Protein AF-A0A7C4IR97-F1 (afdb_monomer)

Nearest PDB structures (foldseek):
  7vcm-assembly2_B  TM=8.994E-01  e=3.058E-03  Aequorea victoria
  7pvc-assembly1_A  TM=9.027E-01  e=6.014E-03  Escherichia coli K-12
  7vcm-assembly1_A  TM=9.003E-01  e=7.122E-03  Aequorea victoria
  8zex-assembly1_A  TM=8.044E-01  e=9.177E-03  Escherichia coli
  7b5h-assembly1_AK  TM=8.118E-01  e=3.261E-02  Nostoc sp. PCC 7120 = FACHB-418

Structure (mmCIF, N/CA/C/O backbone):
data_AF-A0A7C4IR97-F1
#
_entry.id   AF-A0A7C4IR97-F1
#
loop_
_atom_site.group_PDB
_atom_site.id
_atom_site.type_symbol
_atom_site.label_atom_id
_atom_site.label_alt_id
_atom_site.label_comp_id
_atom_site.label_asym_id
_atom_site.label_entity_id
_atom_site.label_seq_id
_atom_site.pdbx_PDB_ins_code
_atom_site.Cartn_x
_atom_site.Cartn_y
_atom_site.Cartn_z
_atom_site.occupancy
_atom_site.B_iso_or_equiv
_atom_site.auth_seq_id
_atom_site.auth_comp_id
_atom_site.auth_asym_id
_atom_site.auth_atom_id
_atom_site.pdbx_PDB_model_num
ATOM 1 N N . MET A 1 1 ? -11.601 -6.020 -3.211 1.00 79.44 1 MET A N 1
ATOM 2 C CA . MET A 1 1 ? -10.371 -6.587 -3.814 1.00 79.44 1 MET A CA 1
ATOM 3 C C . MET A 1 1 ? -9.935 -5.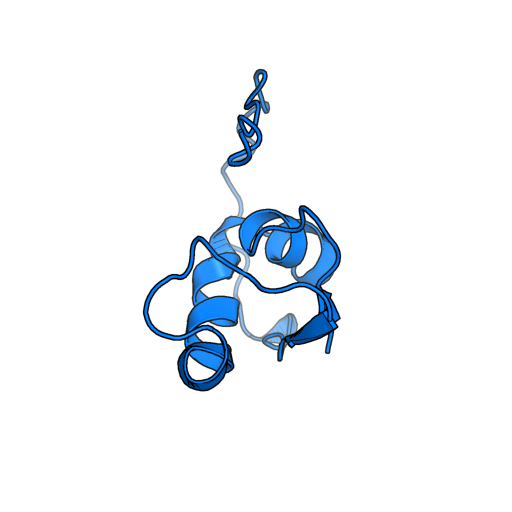631 -4.904 1.00 79.44 1 MET A C 1
ATOM 5 O O . MET A 1 1 ? -10.811 -5.147 -5.608 1.00 79.44 1 MET A O 1
ATOM 9 N N . TYR A 1 2 ? -8.639 -5.360 -5.027 1.00 84.81 2 TYR A N 1
ATOM 10 C CA . TYR A 1 2 ? -8.095 -4.371 -5.963 1.00 84.81 2 TYR A CA 1
ATOM 11 C C . TYR A 1 2 ? -7.097 -5.021 -6.922 1.00 84.81 2 TYR A C 1
ATOM 13 O O . TYR 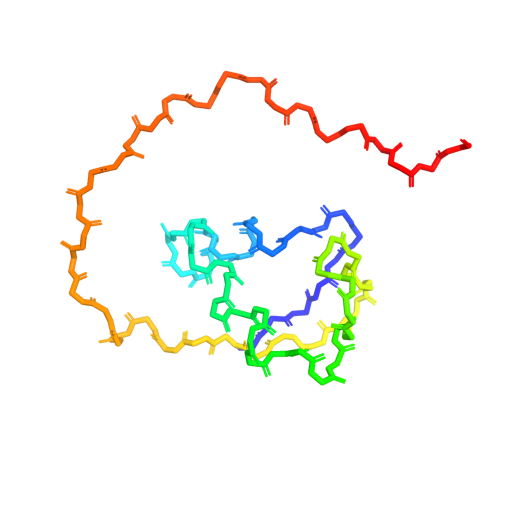A 1 2 ? -6.373 -5.924 -6.512 1.00 84.81 2 TYR A O 1
ATOM 21 N N . VAL A 1 3 ? -7.055 -4.584 -8.182 1.00 87.75 3 VAL A N 1
ATOM 22 C CA . VAL A 1 3 ? -6.049 -5.031 -9.158 1.00 87.75 3 VAL A CA 1
ATOM 23 C C . VAL A 1 3 ? -5.064 -3.897 -9.380 1.00 87.75 3 VAL A C 1
ATOM 25 O O . VAL A 1 3 ? -5.460 -2.821 -9.820 1.00 87.75 3 VAL A O 1
ATOM 28 N N . THR A 1 4 ? -3.796 -4.146 -9.074 1.00 81.12 4 THR A N 1
ATOM 29 C CA . THR A 1 4 ? -2.727 -3.150 -9.188 1.00 81.12 4 THR A CA 1
ATOM 30 C C . THR A 1 4 ? 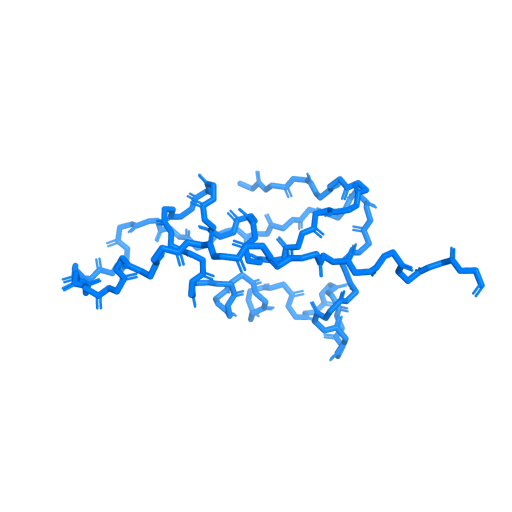-2.480 -2.774 -10.639 1.00 81.12 4 THR A C 1
ATOM 32 O O . THR A 1 4 ? -2.500 -3.622 -11.534 1.00 81.12 4 THR A O 1
ATOM 35 N N . GLN A 1 5 ? -2.236 -1.495 -10.886 1.00 79.50 5 GLN A N 1
ATOM 36 C CA . GLN A 1 5 ? -1.881 -0.975 -12.198 1.00 79.50 5 GLN A CA 1
ATOM 37 C C . GLN A 1 5 ? -0.426 -0.517 -12.207 1.00 79.50 5 GLN A C 1
ATOM 39 O O . GLN A 1 5 ? 0.243 -0.421 -11.177 1.00 79.50 5 GLN A O 1
ATOM 44 N N . HIS A 1 6 ? 0.092 -0.267 -13.406 1.00 76.12 6 HIS A N 1
ATOM 45 C CA . HIS A 1 6 ? 1.457 0.207 -13.563 1.00 76.12 6 HIS A CA 1
ATOM 46 C C . HIS A 1 6 ? 1.635 1.565 -12.866 1.00 76.12 6 HIS A C 1
ATOM 48 O O . HIS A 1 6 ? 0.975 2.538 -13.228 1.00 76.12 6 HIS A O 1
ATOM 54 N N . GLY A 1 7 ? 2.549 1.626 -11.896 1.00 72.81 7 GLY A N 1
ATOM 55 C CA . GLY A 1 7 ? 2.829 2.832 -11.113 1.00 72.81 7 GLY A CA 1
ATOM 56 C C . GLY A 1 7 ? 1.978 3.003 -9.851 1.00 72.81 7 GLY A C 1
ATOM 57 O O . GLY A 1 7 ? 2.155 4.003 -9.161 1.00 72.81 7 GLY A O 1
ATOM 58 N N . ASP A 1 8 ? 1.096 2.054 -9.520 1.00 80.00 8 ASP A N 1
ATOM 59 C CA . ASP A 1 8 ? 0.404 2.077 -8.231 1.00 80.00 8 ASP A CA 1
ATOM 60 C C . ASP A 1 8 ? 1.340 1.709 -7.079 1.00 80.00 8 ASP A C 1
ATOM 62 O O . ASP A 1 8 ? 2.172 0.803 -7.173 1.00 80.00 8 ASP A O 1
ATOM 66 N N . THR A 1 9 ? 1.129 2.368 -5.942 1.00 80.88 9 THR A N 1
ATOM 67 C CA . THR A 1 9 ? 1.801 2.055 -4.681 1.00 80.88 9 THR A CA 1
ATOM 68 C C . THR A 1 9 ? 0.791 1.605 -3.630 1.00 80.88 9 THR A C 1
ATOM 70 O O . THR A 1 9 ? -0.381 1.988 -3.664 1.00 80.88 9 THR A O 1
ATOM 73 N N . LEU A 1 10 ? 1.235 0.831 -2.634 1.00 83.62 10 LEU A N 1
ATOM 74 C CA . LEU A 1 10 ? 0.364 0.430 -1.520 1.00 83.62 10 LEU A CA 1
ATOM 75 C C . LEU A 1 10 ? -0.217 1.641 -0.771 1.00 83.62 10 LEU A C 1
ATOM 77 O O . LEU A 1 10 ? -1.340 1.571 -0.277 1.00 83.62 10 LEU A O 1
ATOM 81 N N . TYR A 1 11 ? 0.519 2.755 -0.721 1.00 83.25 11 TYR A N 1
ATOM 82 C CA . TYR A 1 11 ? 0.075 4.014 -0.122 1.00 83.25 11 TYR A CA 1
ATOM 83 C C . TYR A 1 11 ? -1.089 4.643 -0.889 1.00 83.25 11 TYR A C 1
ATOM 85 O O . TYR A 1 11 ? -2.074 5.059 -0.273 1.00 83.25 11 TYR A O 1
ATOM 93 N N . ASP A 1 12 ? -0.996 4.702 -2.220 1.00 82.56 12 ASP A N 1
ATOM 94 C CA . ASP A 1 12 ? -2.058 5.244 -3.070 1.00 82.56 12 ASP A CA 1
ATOM 95 C C . ASP A 1 12 ? -3.308 4.376 -3.018 1.00 82.56 12 ASP A C 1
ATOM 97 O O . ASP A 1 12 ? -4.413 4.898 -2.863 1.00 82.56 12 ASP A O 1
ATOM 101 N N . ILE A 1 13 ? -3.133 3.056 -3.067 1.00 83.88 13 ILE A N 1
ATOM 102 C CA . ILE A 1 13 ? -4.231 2.094 -2.957 1.00 83.88 13 ILE A CA 1
ATOM 103 C C . ILE A 1 13 ? -4.895 2.222 -1.582 1.00 83.88 13 ILE A C 1
ATOM 105 O O . ILE A 1 13 ? -6.110 2.364 -1.505 1.00 83.88 13 ILE A O 1
ATOM 109 N N . ALA A 1 14 ? -4.126 2.281 -0.491 1.00 86.31 14 ALA A N 1
ATOM 110 C CA . ALA A 1 14 ? -4.675 2.475 0.852 1.00 86.31 14 ALA A CA 1
ATOM 111 C C . ALA A 1 14 ? -5.403 3.815 1.005 1.00 86.31 14 ALA A C 1
ATOM 113 O O . ALA A 1 14 ? -6.446 3.898 1.653 1.00 86.31 14 ALA A O 1
ATOM 114 N N . ARG A 1 15 ? -4.898 4.887 0.390 1.00 83.19 15 ARG A N 1
ATOM 115 C CA . ARG A 1 15 ? -5.588 6.179 0.403 1.00 83.19 15 ARG A CA 1
ATOM 116 C C . ARG A 1 15 ? -6.909 6.128 -0.363 1.00 83.19 15 ARG A C 1
ATOM 118 O O . ARG A 1 15 ? -7.881 6.701 0.116 1.00 83.19 15 ARG A O 1
ATOM 125 N N . ARG A 1 16 ? -6.931 5.503 -1.541 1.00 82.62 16 ARG A N 1
ATOM 126 C CA . ARG A 1 16 ? -8.107 5.454 -2.423 1.00 82.62 16 ARG A CA 1
ATOM 127 C C . ARG A 1 16 ? -9.179 4.509 -1.894 1.00 82.62 16 ARG A C 1
ATOM 129 O O . ARG A 1 16 ? -10.343 4.881 -1.871 1.00 82.62 16 ARG A O 1
ATOM 136 N N . GLU A 1 17 ? -8.767 3.332 -1.439 1.00 85.38 17 GLU A N 1
ATOM 137 C CA . GLU A 1 17 ? -9.675 2.246 -1.072 1.00 85.38 17 GLU A CA 1
ATOM 138 C C . GLU A 1 17 ? -10.014 2.214 0.423 1.00 85.38 17 GLU A C 1
ATOM 140 O O . GLU A 1 17 ? -11.059 1.697 0.791 1.00 85.38 17 GLU A O 1
ATOM 145 N N . LEU A 1 18 ? -9.135 2.731 1.293 1.00 81.69 18 LEU A N 1
ATOM 146 C CA . LEU A 1 18 ? -9.334 2.737 2.754 1.00 81.69 18 LEU A CA 1
ATOM 147 C C . LEU A 1 18 ? -9.439 4.153 3.336 1.00 81.69 18 LEU A C 1
ATOM 149 O O . LEU A 1 18 ? -9.463 4.324 4.559 1.00 81.69 18 LEU A O 1
ATOM 153 N 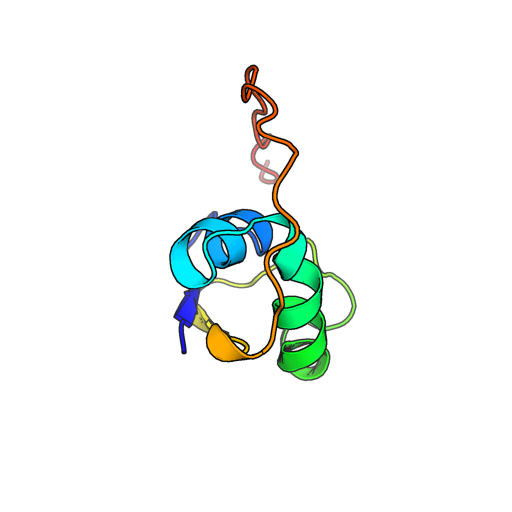N . GLY A 1 19 ? -9.365 5.183 2.486 1.00 82.69 19 GLY A N 1
ATOM 154 C CA . GLY A 1 19 ? -9.348 6.592 2.886 1.00 82.69 19 GLY A CA 1
ATOM 155 C C . GLY A 1 19 ? -8.087 7.039 3.640 1.00 82.69 19 GLY A C 1
ATOM 156 O O . GLY A 1 19 ? -7.968 8.213 3.997 1.00 82.69 19 GLY A O 1
ATOM 157 N N . LYS A 1 20 ? -7.130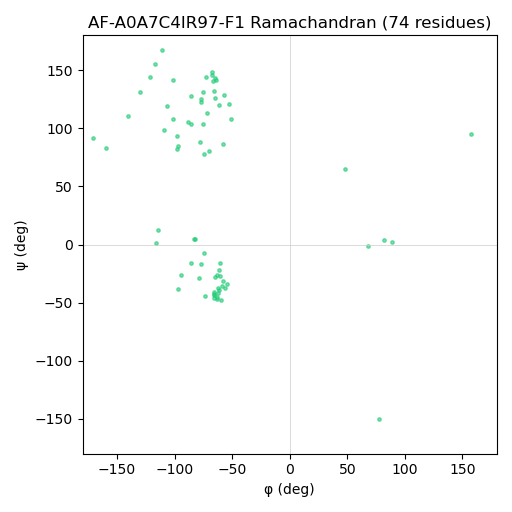 6.137 3.906 1.00 83.31 20 LYS A N 1
ATOM 158 C CA . LYS A 1 20 ? -5.949 6.399 4.743 1.00 83.31 20 LYS A CA 1
ATOM 159 C C . LYS A 1 20 ? -4.702 5.736 4.167 1.00 83.31 20 LYS A C 1
ATOM 161 O O . LYS A 1 20 ? -4.533 4.528 4.273 1.00 83.31 20 LYS A O 1
ATOM 166 N N . ALA A 1 21 ? -3.771 6.552 3.669 1.00 80.25 21 ALA A N 1
ATOM 167 C CA . ALA A 1 21 ? -2.493 6.070 3.136 1.00 80.25 21 ALA A CA 1
ATOM 168 C C . ALA A 1 21 ? -1.705 5.238 4.160 1.00 80.25 21 ALA A C 1
ATOM 170 O O . ALA A 1 21 ? -1.124 4.229 3.793 1.00 80.25 21 ALA A O 1
ATO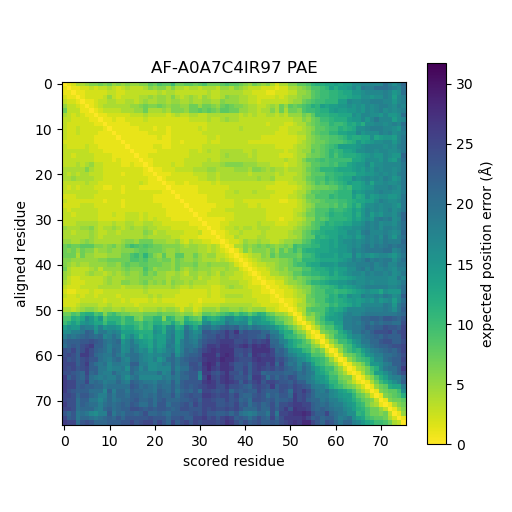M 171 N N . SER A 1 22 ? -1.739 5.603 5.448 1.00 83.44 22 SER A N 1
ATOM 172 C CA . SER A 1 22 ? -1.042 4.896 6.536 1.00 83.44 22 SER A CA 1
ATOM 173 C C . SER A 1 22 ? -1.479 3.439 6.725 1.00 83.44 22 SER A C 1
ATOM 175 O O . SER A 1 22 ? -0.768 2.677 7.369 1.00 83.44 22 SER A O 1
ATOM 177 N N . ARG A 1 23 ? -2.624 3.041 6.155 1.00 85.62 23 ARG A N 1
ATOM 178 C CA . ARG A 1 23 ? -3.141 1.665 6.198 1.00 85.62 23 ARG A CA 1
ATOM 179 C C . ARG A 1 23 ? -2.517 0.746 5.141 1.00 85.62 23 ARG A C 1
ATOM 181 O O . ARG A 1 23 ? -2.909 -0.411 5.021 1.00 85.62 23 ARG A O 1
ATOM 188 N N . TRP A 1 24 ? -1.529 1.231 4.388 1.00 84.62 24 TRP A N 1
ATOM 189 C CA . TRP A 1 24 ? -0.768 0.432 3.423 1.00 84.62 24 TRP A CA 1
ATOM 190 C C . TRP A 1 24 ? -0.145 -0.822 4.057 1.00 84.62 24 TRP A C 1
ATOM 192 O O . TRP A 1 24 ? -0.101 -1.866 3.409 1.00 84.62 24 TRP A O 1
ATOM 202 N N . THR A 1 25 ? 0.269 -0.753 5.329 1.00 86.31 25 THR A N 1
ATOM 203 C CA . THR A 1 25 ? 0.846 -1.888 6.063 1.00 86.31 25 THR A CA 1
ATOM 204 C C . THR A 1 25 ? -0.143 -3.040 6.190 1.00 86.31 25 THR A C 1
ATOM 206 O O . THR A 1 25 ? 0.241 -4.186 6.000 1.00 86.31 25 THR A O 1
ATOM 209 N N . GLU A 1 26 ? -1.428 -2.758 6.421 1.00 89.06 26 GLU A N 1
ATOM 210 C CA . GLU A 1 26 ? -2.458 -3.802 6.504 1.00 89.06 26 GLU A CA 1
ATOM 211 C C . GLU A 1 26 ? -2.643 -4.502 5.155 1.00 89.06 26 GLU A C 1
ATOM 213 O O . GLU A 1 26 ? -2.772 -5.724 5.093 1.00 89.06 26 GLU A O 1
ATOM 218 N N . ILE A 1 27 ? -2.618 -3.736 4.057 1.00 87.31 27 ILE A N 1
ATOM 219 C CA . ILE A 1 27 ? -2.663 -4.299 2.703 1.00 87.31 27 ILE A CA 1
ATOM 220 C C . ILE A 1 27 ? -1.425 -5.168 2.468 1.00 87.31 27 ILE A C 1
ATOM 222 O O . ILE A 1 27 ? -1.551 -6.286 1.968 1.00 87.31 27 ILE A O 1
ATOM 226 N N . TYR A 1 28 ? -0.237 -4.693 2.849 1.00 86.25 28 TYR A N 1
ATOM 227 C CA . TYR A 1 28 ? 0.992 -5.470 2.727 1.00 86.25 28 TYR A CA 1
ATOM 228 C C . TYR A 1 28 ? 0.920 -6.768 3.528 1.00 86.25 28 TYR A C 1
ATOM 230 O O . TYR A 1 28 ? 1.211 -7.823 2.986 1.00 86.25 28 TYR A O 1
ATOM 238 N N . GLU A 1 29 ? 0.498 -6.728 4.789 1.00 89.06 29 GLU A N 1
ATOM 239 C CA . GLU A 1 29 ? 0.429 -7.912 5.646 1.00 89.06 29 GLU A CA 1
ATOM 240 C C . GLU A 1 29 ? -0.546 -8.960 5.108 1.00 89.06 29 GLU A C 1
ATOM 242 O O . GLU A 1 29 ? -0.201 -10.141 5.052 1.00 89.06 29 GLU A O 1
ATOM 247 N N . LEU A 1 30 ? -1.714 -8.532 4.621 1.00 89.75 30 LEU A N 1
ATOM 248 C CA . LEU A 1 30 ? -2.695 -9.424 3.995 1.00 89.75 30 LEU A CA 1
ATOM 249 C C . LEU A 1 30 ? -2.191 -10.050 2.691 1.00 89.75 30 LEU A C 1
ATOM 251 O O . LEU A 1 30 ? -2.616 -11.145 2.329 1.00 89.75 30 LEU A O 1
ATOM 255 N N . ASN A 1 31 ? -1.292 -9.367 1.982 1.00 88.94 31 ASN A N 1
ATOM 256 C CA . ASN A 1 31 ? -0.787 -9.796 0.681 1.00 88.94 31 ASN A CA 1
ATOM 257 C C . ASN A 1 31 ? 0.701 -10.150 0.704 1.00 88.94 31 ASN A C 1
ATOM 259 O O . ASN A 1 31 ? 1.283 -10.340 -0.360 1.00 88.94 31 ASN A O 1
ATOM 263 N N . ARG A 1 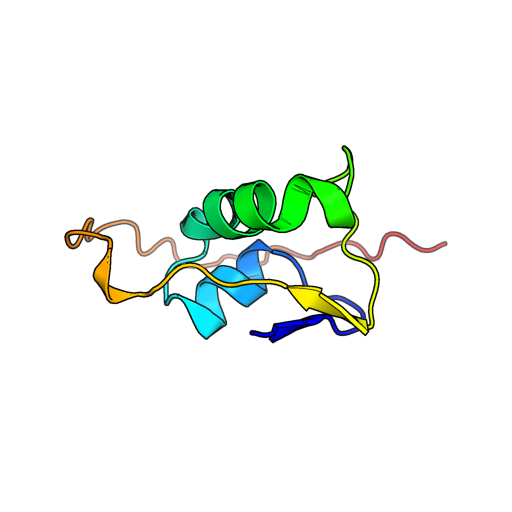32 ? 1.322 -10.295 1.882 1.00 88.12 32 ARG A N 1
ATOM 264 C CA . ARG A 1 32 ? 2.770 -10.525 2.019 1.00 88.12 32 ARG A CA 1
ATOM 265 C C . ARG A 1 32 ? 3.200 -11.794 1.289 1.00 88.12 32 ARG A C 1
ATOM 267 O O . ARG A 1 32 ? 4.252 -11.825 0.669 1.00 88.12 32 ARG A O 1
ATOM 274 N N . ALA A 1 33 ? 2.351 -12.820 1.305 1.00 87.06 33 ALA A N 1
ATOM 275 C CA . ALA A 1 33 ? 2.584 -14.060 0.569 1.00 87.06 33 ALA A CA 1
ATOM 276 C C . ALA A 1 33 ? 2.640 -13.866 -0.961 1.00 87.06 33 ALA A C 1
ATOM 278 O O . ALA A 1 33 ? 3.272 -14.663 -1.644 1.00 87.06 33 ALA A O 1
ATOM 279 N N . GLN A 1 34 ? 1.987 -12.828 -1.493 1.00 84.94 34 GLN A N 1
ATOM 280 C CA . GLN A 1 34 ? 1.941 -12.520 -2.925 1.00 84.94 34 GLN A CA 1
ATOM 281 C C . GLN A 1 34 ? 2.970 -11.455 -3.341 1.00 84.94 34 GLN A C 1
ATOM 283 O O . GLN A 1 34 ? 3.542 -11.548 -4.420 1.00 84.94 34 GLN A O 1
ATOM 288 N N . ILE A 1 35 ? 3.191 -10.444 -2.495 1.00 81.56 35 ILE A N 1
ATOM 289 C CA . ILE A 1 35 ? 4.141 -9.341 -2.728 1.00 81.56 35 ILE A CA 1
ATOM 290 C C . ILE A 1 35 ? 5.582 -9.794 -2.444 1.00 81.56 35 ILE A C 1
ATOM 292 O O . ILE A 1 35 ? 6.528 -9.306 -3.055 1.00 81.56 35 ILE A O 1
ATOM 296 N N . GLY A 1 36 ? 5.762 -10.757 -1.538 1.00 81.31 36 GLY A N 1
ATOM 297 C CA . GLY A 1 36 ? 7.076 -11.181 -1.079 1.00 81.31 36 GLY A CA 1
ATOM 298 C C . GLY A 1 36 ? 7.664 -10.195 -0.072 1.00 81.31 36 GLY A C 1
ATOM 299 O O . GLY A 1 36 ? 6.938 -9.563 0.695 1.00 81.31 36 GLY A O 1
ATOM 300 N N . ASN A 1 37 ? 8.993 -10.104 -0.044 1.00 79.62 37 ASN A N 1
ATOM 301 C CA . ASN A 1 37 ? 9.722 -9.294 0.935 1.00 79.62 37 ASN A CA 1
ATOM 302 C C . ASN A 1 37 ? 9.872 -7.819 0.508 1.00 79.62 37 ASN A C 1
ATOM 304 O O . ASN A 1 37 ? 10.174 -6.962 1.339 1.00 79.62 37 ASN A O 1
ATOM 308 N N . ASP A 1 38 ? 9.636 -7.526 -0.774 1.00 74.69 38 ASP A N 1
ATOM 309 C CA . ASP A 1 38 ? 9.804 -6.205 -1.378 1.00 74.69 38 ASP A CA 1
ATOM 310 C C . ASP A 1 38 ? 8.467 -5.461 -1.467 1.00 74.69 38 ASP A C 1
ATOM 312 O O . ASP A 1 38 ? 7.821 -5.397 -2.507 1.00 74.69 38 ASP A O 1
ATOM 316 N N . TYR A 1 39 ? 8.054 -4.835 -0.364 1.00 70.19 39 TYR A N 1
ATOM 317 C CA . TYR A 1 39 ? 6.816 -4.041 -0.290 1.00 70.19 39 TYR A CA 1
ATOM 318 C C . TYR A 1 39 ? 6.789 -2.824 -1.236 1.00 70.19 39 TYR A C 1
ATOM 320 O O . TYR A 1 39 ? 5.712 -2.328 -1.567 1.00 70.19 39 TYR A O 1
ATOM 328 N N . ASN A 1 40 ? 7.963 -2.342 -1.660 1.00 70.81 40 ASN A N 1
ATOM 329 C CA . ASN A 1 40 ? 8.099 -1.247 -2.625 1.00 70.81 40 ASN A CA 1
ATOM 330 C C . ASN A 1 40 ? 7.836 -1.695 -4.067 1.00 70.81 40 ASN A C 1
ATOM 332 O O . ASN A 1 40 ? 7.614 -0.851 -4.933 1.00 70.81 40 ASN A O 1
ATOM 336 N N . PHE A 1 41 ? 7.865 -3.003 -4.336 1.00 74.25 41 PHE A N 1
ATOM 337 C CA . PHE A 1 41 ? 7.618 -3.546 -5.660 1.00 74.25 41 PHE A CA 1
ATOM 338 C C . PHE A 1 41 ? 6.270 -4.260 -5.685 1.00 74.25 41 PHE A C 1
ATOM 340 O O . PHE A 1 41 ? 6.137 -5.415 -5.288 1.00 74.25 41 PHE A O 1
ATOM 347 N N . VAL A 1 42 ? 5.252 -3.558 -6.179 1.00 72.50 42 VAL A N 1
ATOM 348 C CA . VAL A 1 42 ? 3.935 -4.148 -6.410 1.00 72.50 42 VAL A CA 1
ATOM 349 C C . VAL A 1 42 ? 3.799 -4.446 -7.904 1.00 72.50 42 VAL A C 1
ATOM 351 O O . VAL A 1 42 ? 3.677 -3.510 -8.697 1.00 72.50 42 VAL A O 1
ATOM 354 N N . PRO A 1 43 ? 3.833 -5.723 -8.327 1.00 74.62 43 PRO A N 1
ATOM 355 C CA . PRO A 1 43 ? 3.709 -6.053 -9.738 1.00 74.62 43 PRO A CA 1
ATOM 356 C C . PRO A 1 43 ? 2.325 -5.642 -10.266 1.00 74.62 43 PRO A C 1
ATOM 358 O O . PRO A 1 43 ? 1.332 -5.799 -9.548 1.00 74.62 43 PRO A O 1
ATOM 361 N N . PRO A 1 44 ? 2.225 -5.125 -11.503 1.00 76.44 44 PRO A N 1
ATOM 362 C CA . PRO A 1 44 ? 0.943 -4.792 -12.113 1.00 76.44 44 PRO A CA 1
ATOM 363 C C . PRO A 1 44 ? 0.125 -6.062 -12.389 1.00 76.44 44 PRO A C 1
ATOM 365 O O . PRO A 1 44 ? 0.670 -7.113 -12.724 1.00 76.44 44 PRO A O 1
ATOM 368 N N . GLY A 1 45 ? -1.197 -5.965 -12.264 1.00 79.81 45 GLY A N 1
ATOM 369 C CA . GLY A 1 45 ? -2.125 -7.088 -12.416 1.00 79.81 45 GLY A CA 1
ATOM 370 C C . GLY A 1 45 ? -2.262 -7.967 -11.169 1.00 79.81 45 GLY A C 1
ATOM 371 O O . GLY A 1 45 ? -2.977 -8.972 -11.206 1.00 79.81 45 GLY A O 1
ATOM 372 N N . LEU A 1 46 ? -1.617 -7.600 -10.060 1.00 83.75 46 LEU A N 1
ATOM 373 C CA . LEU A 1 46 ? -1.710 -8.316 -8.796 1.00 83.75 46 LEU A CA 1
ATOM 374 C C . LEU A 1 46 ? -3.049 -8.033 -8.113 1.00 83.75 46 LEU A C 1
ATOM 376 O O . LEU A 1 46 ? -3.461 -6.884 -7.952 1.00 83.75 46 LEU A O 1
ATOM 380 N N . LYS A 1 47 ? -3.722 -9.096 -7.670 1.00 89.94 47 LYS A N 1
ATOM 381 C CA . LYS A 1 47 ? -4.974 -8.996 -6.916 1.00 89.94 47 LYS A CA 1
ATOM 382 C C . LYS A 1 47 ? -4.669 -8.813 -5.433 1.00 89.94 47 LYS A C 1
ATOM 384 O O . LYS A 1 47 ? -4.336 -9.771 -4.737 1.00 89.94 47 LYS A O 1
ATOM 389 N N . LEU A 1 48 ? -4.821 -7.585 -4.952 1.00 85.69 48 LEU A N 1
ATOM 390 C CA . LEU A 1 48 ? -4.674 -7.242 -3.547 1.00 85.69 48 LEU A CA 1
ATOM 391 C C . LEU A 1 48 ? -5.982 -7.453 -2.784 1.00 85.69 48 LEU A C 1
ATOM 393 O O . LEU A 1 48 ? -7.056 -6.939 -3.130 1.00 85.69 48 LEU A O 1
ATOM 397 N N . VAL A 1 49 ? -5.865 -8.203 -1.695 1.00 90.38 49 VAL A N 1
ATOM 398 C CA . VAL A 1 49 ? -6.883 -8.310 -0.655 1.00 90.38 49 VAL A CA 1
ATOM 399 C C . VAL A 1 49 ? -6.819 -7.050 0.200 1.00 90.38 49 VAL A C 1
ATOM 401 O O . VAL A 1 49 ? -5.762 -6.699 0.718 1.00 90.38 49 VAL A O 1
ATOM 404 N N . LEU A 1 50 ? -7.949 -6.361 0.335 1.00 86.81 50 LEU A N 1
ATOM 405 C CA . LEU A 1 50 ? -8.047 -5.141 1.129 1.00 86.81 50 LEU A CA 1
ATOM 406 C C . LEU A 1 50 ? -8.692 -5.450 2.486 1.00 86.81 50 LEU A C 1
ATOM 408 O O . LEU A 1 50 ? -9.622 -6.263 2.527 1.00 86.81 50 LEU A O 1
ATOM 412 N N . PRO A 1 51 ? -8.226 -4.826 3.582 1.00 83.31 51 PRO A N 1
ATOM 413 C CA . PRO A 1 51 ? -8.882 -4.934 4.877 1.00 83.31 51 PRO A CA 1
ATOM 414 C C . PRO A 1 51 ? -10.246 -4.233 4.840 1.00 83.31 51 PRO A C 1
ATOM 416 O O . PRO A 1 51 ? -10.426 -3.233 4.151 1.00 83.31 51 PRO A O 1
ATOM 419 N N . ASP A 1 52 ? -11.204 -4.740 5.613 1.00 79.44 52 ASP A N 1
ATOM 420 C CA . ASP A 1 52 ? -12.520 -4.111 5.734 1.00 79.44 52 ASP A CA 1
ATOM 421 C C . ASP A 1 52 ? -12.402 -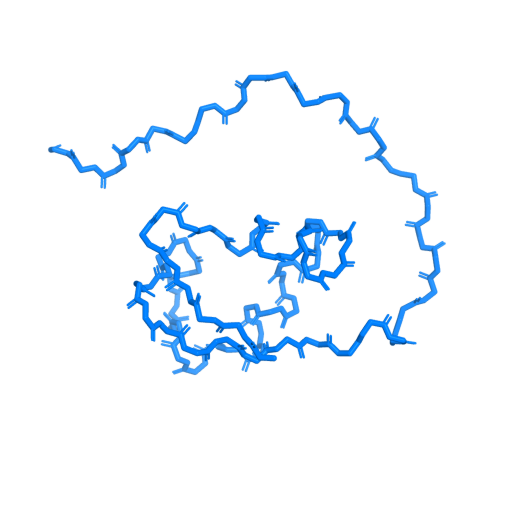2.731 6.410 1.00 79.44 52 ASP A C 1
ATOM 423 O O . ASP A 1 52 ? -11.741 -2.577 7.448 1.00 79.44 52 ASP A O 1
ATOM 427 N N . GLU A 1 53 ? -13.035 -1.713 5.825 1.00 66.50 53 GLU A N 1
ATOM 428 C CA . GLU A 1 53 ? -12.992 -0.336 6.328 1.00 66.50 53 GLU A CA 1
ATOM 429 C C . GLU A 1 53 ? -13.562 -0.208 7.747 1.00 66.50 53 GLU A C 1
ATOM 431 O O . GLU A 1 53 ? -13.114 0.651 8.507 1.00 66.50 53 GLU A O 1
ATOM 436 N N . ARG A 1 54 ? -14.488 -1.091 8.153 1.00 63.16 54 ARG A N 1
ATOM 437 C CA . ARG A 1 54 ? -15.180 -1.001 9.449 1.00 63.16 54 ARG A CA 1
ATOM 438 C C . ARG A 1 54 ? -14.324 -1.401 10.648 1.00 63.16 54 ARG A C 1
ATOM 440 O O . ARG A 1 54 ? -14.774 -1.255 11.781 1.00 63.16 54 ARG A O 1
ATOM 447 N N . ARG A 1 55 ? -13.109 -1.922 10.437 1.00 56.69 55 ARG A N 1
ATOM 448 C CA . ARG A 1 55 ? -12.249 -2.416 11.527 1.00 56.69 55 ARG A CA 1
ATOM 449 C C . ARG A 1 55 ? -11.426 -1.357 12.261 1.00 56.69 55 ARG A C 1
ATOM 451 O O . ARG A 1 55 ? -10.663 -1.760 13.134 1.00 56.69 55 ARG A O 1
ATOM 458 N N . GLN A 1 56 ? -11.550 -0.052 11.989 1.00 56.06 56 GLN A N 1
ATOM 459 C CA . GLN A 1 56 ? -10.750 0.934 12.732 1.00 56.06 56 GLN A CA 1
ATOM 460 C C . GLN A 1 56 ? -11.525 2.119 13.325 1.00 56.06 56 GLN A C 1
ATOM 462 O O . GLN A 1 56 ? -12.265 2.791 12.604 1.00 56.06 56 GLN A O 1
ATOM 467 N N . PRO A 1 57 ? -11.295 2.423 14.622 1.00 48.31 57 PRO A N 1
ATOM 468 C CA . PRO A 1 57 ? -11.714 3.674 15.231 1.00 48.31 57 PRO A CA 1
ATOM 469 C C . PRO A 1 57 ? -10.958 4.843 14.587 1.00 48.31 57 PRO A C 1
ATOM 471 O O . PRO A 1 57 ? -9.792 4.751 14.198 1.00 48.31 57 PRO A O 1
ATOM 474 N N . THR A 1 58 ? -11.667 5.950 14.432 1.00 48.94 58 THR A N 1
ATOM 475 C CA . THR A 1 58 ? -11.233 7.209 13.830 1.00 48.94 58 THR A CA 1
ATOM 476 C C . THR A 1 58 ? -10.011 7.804 14.532 1.00 48.94 58 THR A C 1
ATOM 478 O O . THR A 1 58 ? -10.150 8.675 15.381 1.00 48.94 58 THR A O 1
ATOM 481 N N . ASP A 1 59 ? -8.801 7.399 14.141 1.00 49.59 59 ASP A N 1
ATOM 482 C CA . ASP A 1 59 ? -7.616 8.227 14.383 1.00 49.59 59 ASP A CA 1
ATOM 483 C C . ASP A 1 59 ? -7.597 9.348 13.336 1.00 49.59 59 ASP A C 1
ATOM 485 O O . ASP A 1 59 ? -7.180 9.185 12.180 1.00 49.59 59 ASP A O 1
ATOM 489 N N . SER A 1 60 ? -8.264 10.435 13.703 1.00 49.28 60 SER A N 1
ATOM 490 C CA . SER A 1 60 ? -8.283 11.714 13.019 1.00 49.28 60 SER A CA 1
ATOM 491 C C . SER A 1 60 ? -7.125 12.554 13.541 1.00 49.28 60 SER A C 1
ATOM 493 O O . SER A 1 60 ? -7.232 13.065 14.646 1.00 49.28 60 SER A O 1
ATOM 495 N N . MET A 1 61 ? -6.062 12.708 12.742 1.00 48.16 61 MET A N 1
ATOM 496 C CA . MET A 1 61 ? -5.260 13.933 12.553 1.00 48.16 61 MET A CA 1
ATOM 497 C C . MET A 1 61 ? -3.861 13.585 12.029 1.00 48.16 61 MET A C 1
ATOM 499 O O . MET A 1 61 ? -2.937 13.364 12.794 1.00 48.16 61 MET A O 1
ATOM 503 N N . THR A 1 62 ? -3.668 13.640 10.711 1.00 50.06 62 THR A N 1
ATOM 504 C CA . THR A 1 62 ? -2.513 14.332 10.110 1.00 50.06 62 THR A CA 1
ATOM 505 C C . THR A 1 62 ? -2.877 14.640 8.663 1.00 50.06 62 THR A C 1
ATOM 507 O O . THR A 1 62 ? -2.555 13.923 7.719 1.00 50.06 62 THR A O 1
ATOM 510 N N . ARG A 1 63 ? -3.606 15.745 8.488 1.00 49.62 63 ARG A N 1
ATOM 511 C CA . ARG A 1 63 ? -3.693 16.443 7.208 1.00 49.62 63 ARG A CA 1
ATOM 512 C C . ARG A 1 63 ? -2.326 17.090 6.980 1.00 49.62 63 ARG A C 1
ATOM 514 O O . ARG A 1 63 ? -2.146 18.261 7.294 1.00 49.62 63 ARG A O 1
ATOM 521 N N . ARG A 1 64 ? -1.338 16.326 6.504 1.00 50.41 64 ARG A N 1
ATOM 522 C CA . ARG A 1 64 ? -0.104 16.932 5.995 1.00 50.41 64 ARG A CA 1
ATOM 523 C C . ARG A 1 64 ? -0.434 17.487 4.604 1.00 50.41 64 ARG A C 1
ATOM 525 O O . ARG A 1 64 ? -0.936 16.720 3.777 1.00 50.41 64 ARG A O 1
ATOM 532 N N . PRO A 1 65 ? -0.240 18.791 4.334 1.00 36.69 65 PRO A N 1
ATOM 533 C CA . PRO A 1 65 ? -0.300 19.286 2.963 1.00 36.69 65 PRO A CA 1
ATOM 534 C C . PRO A 1 65 ? 0.738 18.489 2.177 1.00 36.69 65 PRO A C 1
ATOM 536 O O . PRO A 1 65 ? 1.853 18.356 2.663 1.00 36.69 65 PRO A O 1
ATOM 539 N N . GLN A 1 66 ? 0.365 17.892 1.045 1.00 44.22 66 GLN A N 1
ATOM 540 C CA . GLN A 1 66 ? 1.296 17.140 0.201 1.00 44.22 66 GLN A CA 1
ATOM 541 C C . GLN A 1 66 ? 2.166 18.147 -0.561 1.00 44.22 66 GLN A C 1
ATOM 543 O O . GLN A 1 66 ? 1.655 18.759 -1.502 1.00 44.22 66 GLN A O 1
ATOM 548 N N . PRO A 1 67 ? 3.437 18.374 -0.187 1.00 36.47 67 PRO A N 1
ATOM 549 C CA . PRO A 1 67 ? 4.315 19.272 -0.909 1.00 36.47 67 PRO A CA 1
ATOM 550 C C . PRO A 1 67 ? 5.175 18.398 -1.831 1.00 36.47 67 PRO A C 1
ATOM 552 O O . PRO A 1 67 ? 6.182 17.862 -1.397 1.00 36.47 67 PRO A O 1
ATOM 555 N N . GLY A 1 68 ? 4.743 18.199 -3.079 1.00 43.16 68 GLY A N 1
ATOM 556 C CA . GLY A 1 68 ? 5.588 17.680 -4.166 1.00 43.16 68 GLY A CA 1
ATOM 557 C C . GLY A 1 68 ? 6.438 16.431 -3.883 1.00 43.16 68 GLY A C 1
ATOM 558 O O . GLY A 1 68 ? 7.658 16.513 -3.977 1.00 43.16 68 GLY A O 1
ATOM 559 N N . GLU A 1 69 ? 5.836 15.267 -3.623 1.00 42.84 69 GLU A N 1
ATOM 560 C CA . GLU A 1 69 ? 6.607 14.017 -3.513 1.00 42.84 69 GLU A CA 1
ATOM 561 C C . GLU A 1 69 ? 6.560 13.253 -4.840 1.00 42.84 69 GLU A C 1
ATOM 563 O O . GLU A 1 69 ? 5.695 12.421 -5.106 1.00 42.84 69 GLU A O 1
ATOM 568 N N . ALA A 1 70 ? 7.478 13.639 -5.722 1.00 38.09 70 ALA A N 1
ATOM 569 C CA . ALA A 1 70 ? 7.844 12.884 -6.902 1.00 38.09 70 ALA A CA 1
ATOM 570 C C . ALA A 1 70 ? 8.214 11.445 -6.505 1.00 38.09 70 ALA A C 1
ATOM 572 O O . ALA A 1 70 ? 9.174 11.241 -5.766 1.00 38.09 70 ALA A O 1
ATOM 573 N N . ALA A 1 71 ? 7.518 10.444 -7.044 1.00 33.22 71 ALA A N 1
ATOM 574 C CA . ALA A 1 71 ? 8.149 9.147 -7.237 1.00 33.22 71 ALA A CA 1
ATOM 575 C C . ALA A 1 71 ? 9.148 9.325 -8.393 1.00 33.22 71 ALA A C 1
ATOM 577 O O . ALA A 1 71 ? 8.703 9.597 -9.515 1.00 33.22 71 ALA A O 1
ATOM 578 N N . PRO A 1 72 ? 10.479 9.228 -8.193 1.00 32.16 72 PRO A N 1
ATOM 579 C CA . PRO A 1 72 ? 11.338 9.033 -9.339 1.00 32.16 72 PRO A CA 1
ATOM 580 C C . PRO A 1 72 ? 10.968 7.663 -9.901 1.00 32.16 72 PRO A C 1
ATOM 582 O O . PRO A 1 72 ? 10.924 6.662 -9.184 1.00 32.16 72 PRO A O 1
ATOM 585 N N . ALA A 1 73 ? 10.644 7.642 -11.187 1.00 35.28 73 ALA A N 1
ATOM 586 C CA . ALA A 1 73 ? 10.516 6.422 -11.951 1.00 35.28 73 ALA A CA 1
ATOM 587 C C . ALA A 1 73 ? 11.785 5.581 -11.743 1.00 35.28 73 ALA A C 1
ATOM 589 O O . ALA A 1 73 ? 12.853 5.922 -12.250 1.00 35.28 73 ALA A O 1
ATOM 590 N N . TYR A 1 74 ? 11.678 4.480 -11.000 1.00 34.47 74 TYR A N 1
ATOM 591 C CA . TYR A 1 74 ? 12.688 3.430 -11.027 1.00 34.47 74 TYR A CA 1
ATOM 592 C C . TYR A 1 74 ? 12.522 2.666 -12.338 1.00 34.47 74 TYR A C 1
ATOM 594 O O . TYR A 1 74 ? 11.895 1.613 -12.374 1.00 34.47 74 TYR A O 1
ATOM 602 N N . GLN A 1 75 ? 13.024 3.254 -13.425 1.00 34.91 75 GLN A N 1
ATOM 603 C CA . GLN A 1 75 ? 13.377 2.570 -14.669 1.00 34.91 75 GLN A CA 1
ATOM 604 C C . GLN A 1 75 ? 14.124 3.536 -15.602 1.00 34.91 75 GLN A C 1
ATOM 606 O O . GLN A 1 75 ? 13.515 4.251 -16.398 1.00 34.91 75 GLN A O 1
ATOM 611 N N . ARG A 1 76 ? 15.457 3.533 -15.497 1.00 33.44 76 ARG A N 1
ATOM 612 C CA . ARG A 1 76 ? 16.415 3.431 -16.612 1.00 33.44 76 ARG A CA 1
ATOM 613 C C . ARG A 1 76 ? 17.779 3.016 -16.082 1.00 33.44 76 ARG A C 1
ATOM 615 O O . ARG A 1 76 ? 18.173 3.546 -15.024 1.00 33.44 76 ARG A O 1
#

Mean predicted aligned error: 10.17 Å

Foldseek 3Di:
DDFAAPPDALLNCCCVVQVGSVCSVVQCVQCCVPQPPCNRDDDGRDDTDDDDNPPDDDPDDDPDPDDDDDPDPPDD

Secondary structure (DSSP, 8-state):
-EE--TT--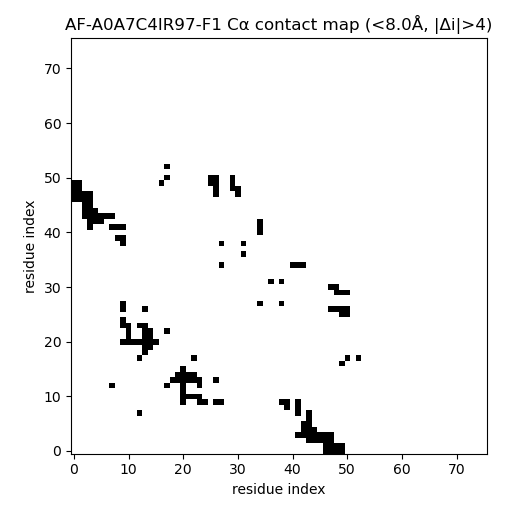HHHHHHHHHS-GGGHHHHHHHHHHHHTT-TT---TT-EEPPPPGGG---------------------

pLDDT: mean 70.64, std 18.64, range [32.16, 90.38]

Radius of gyration: 13.14 Å; Cα contacts (8 Å, |Δi|>4): 81; chains: 1; bounding box: 32×33×32 Å

Sequence (76 aa):
MYVTQHGDTLYDIARRELGKASRWTEIYELNRAQIGNDYNFVPPGLKLVLPDERRQPTDSMTRRPQPGEAAPAYQR

Solvent-accessible surface area (backbone atoms only — not comparable to full-atom values): 5024 Å² total; per-residue (Å²): 116,46,69,39,47,87,86,54,46,55,42,58,50,18,30,73,77,61,73,34,38,87,48,21,60,57,34,44,65,70,28,31,93,77,50,51,92,44,79,90,54,60,63,60,71,40,77,40,54,65,74,70,74,88,79,62,81,89,85,81,83,80,88,67,81,84,78,82,83,76,76,78,77,92,79,131